Protein AF-0000000087577572 (afdb_homodimer)

Structure (mmCIF, N/CA/C/O backbone):
data_AF-0000000087577572-model_v1
#
loop_
_entity.id
_entity.type
_entity.pdbx_description
1 polymer 'BZIP domain-containing protein'
#
loop_
_atom_site.group_PDB
_atom_site.id
_atom_site.type_symbol
_atom_site.label_atom_id
_atom_site.label_alt_id
_atom_site.label_comp_id
_atom_site.label_asym_id
_atom_site.label_entity_id
_atom_site.label_seq_id
_atom_site.pdbx_PDB_ins_code
_atom_site.Cartn_x
_atom_site.Cartn_y
_atom_site.Cartn_z
_atom_site.occupancy
_atom_site.B_iso_or_equiv
_atom_site.auth_seq_id
_atom_site.auth_comp_id
_atom_site.auth_asym_id
_atom_site.auth_atom_id
_atom_site.pdbx_PDB_model_num
ATOM 1 N N . MET A 1 1 ? 1.476 -49.219 -25.438 1 44.47 1 MET A N 1
ATOM 2 C CA . MET A 1 1 ? 1.571 -48.219 -24.391 1 44.47 1 MET A CA 1
ATOM 3 C C . MET A 1 1 ? 2.928 -47.5 -24.422 1 44.47 1 MET A C 1
ATOM 5 O O . MET A 1 1 ? 3.969 -48.156 -24.344 1 44.47 1 MET A O 1
ATOM 9 N N . ASP A 1 2 ? 2.988 -46.312 -25.156 1 48 2 ASP A N 1
ATOM 10 C CA . ASP A 1 2 ? 4.203 -45.625 -25.578 1 48 2 ASP A CA 1
ATOM 11 C C . ASP A 1 2 ? 4.977 -45.094 -24.391 1 48 2 ASP A C 1
ATOM 13 O O . ASP A 1 2 ? 4.508 -44.188 -23.688 1 48 2 ASP A O 1
ATOM 17 N N . LEU A 1 3 ? 5.879 -45.844 -23.828 1 55.75 3 LEU A N 1
ATOM 18 C CA . LEU A 1 3 ? 6.816 -45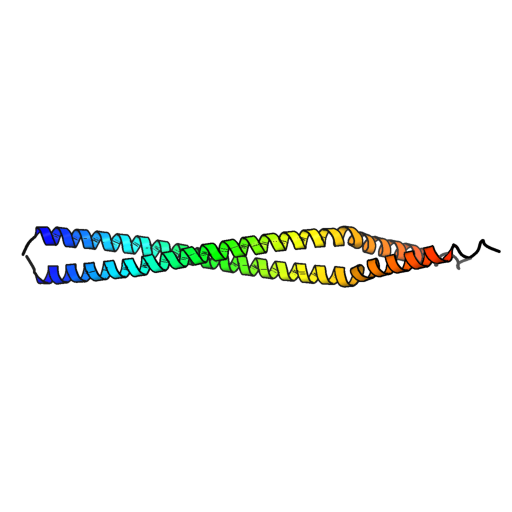.562 -22.75 1 55.75 3 LEU A CA 1
ATOM 19 C C . LEU A 1 3 ? 7.395 -44.156 -22.891 1 55.75 3 LEU A C 1
ATOM 21 O O . LEU A 1 3 ? 7.617 -43.469 -21.875 1 55.75 3 LEU A O 1
ATOM 25 N N . LEU A 1 4 ? 7.66 -43.75 -24.109 1 58.16 4 LEU A N 1
ATOM 26 C CA . LEU A 1 4 ? 8.25 -42.469 -24.359 1 58.16 4 LEU A CA 1
ATOM 27 C C . LEU A 1 4 ? 7.273 -41.344 -24 1 58.16 4 LEU A C 1
ATOM 29 O O . LEU A 1 4 ? 7.68 -40.281 -23.516 1 58.16 4 LEU A O 1
ATOM 33 N N . GLY A 1 5 ? 5.961 -41.688 -24.266 1 57.94 5 GLY A N 1
ATOM 34 C CA . GLY A 1 5 ? 4.93 -40.719 -23.891 1 57.94 5 GLY A CA 1
ATOM 35 C C . GLY A 1 5 ? 4.797 -40.531 -22.391 1 57.94 5 GLY A C 1
ATOM 36 O O . GLY A 1 5 ? 4.59 -39.406 -21.922 1 57.94 5 GLY A O 1
ATOM 37 N N . ASP A 1 6 ? 5.168 -41.594 -21.766 1 61.34 6 ASP A N 1
ATOM 38 C CA . ASP A 1 6 ? 5.047 -41.594 -20.312 1 61.34 6 ASP A CA 1
ATOM 39 C C . ASP A 1 6 ? 6.18 -40.781 -19.656 1 61.34 6 ASP A C 1
ATOM 41 O O . ASP A 1 6 ? 5.953 -40.062 -18.703 1 61.34 6 ASP A O 1
ATOM 45 N N . ILE A 1 7 ? 7.438 -41.062 -20.188 1 64.5 7 ILE A N 1
ATOM 46 C CA . ILE A 1 7 ? 8.602 -40.344 -19.672 1 64.5 7 ILE A CA 1
ATOM 47 C C . ILE A 1 7 ? 8.414 -38.844 -19.875 1 64.5 7 ILE A C 1
ATOM 49 O O . ILE A 1 7 ? 8.711 -38.031 -18.984 1 64.5 7 ILE A O 1
ATOM 53 N N . GLY A 1 8 ? 7.586 -38.625 -21 1 74.56 8 GLY A N 1
ATOM 54 C CA . GLY A 1 8 ? 7.305 -37.25 -21.297 1 74.56 8 GLY A CA 1
ATOM 55 C C . GLY A 1 8 ? 6.309 -36.625 -20.328 1 74.56 8 GLY A C 1
ATOM 56 O O . GLY A 1 8 ? 6.516 -35.5 -19.859 1 74.56 8 GLY A O 1
ATOM 57 N N . ASN A 1 9 ? 5.371 -37.5 -19.938 1 76.69 9 ASN A N 1
ATOM 58 C CA . ASN A 1 9 ? 4.336 -37 -19.047 1 76.69 9 ASN A CA 1
ATOM 59 C C . ASN A 1 9 ? 4.844 -36.844 -17.609 1 76.69 9 ASN A C 1
ATOM 61 O O . ASN A 1 9 ? 4.5 -35.875 -16.922 1 76.69 9 ASN A O 1
ATOM 65 N N . ALA A 1 10 ? 5.637 -37.844 -17.219 1 78.06 10 ALA A N 1
ATOM 66 C CA . ALA A 1 10 ? 6.195 -37.781 -15.875 1 78.06 10 ALA A CA 1
ATOM 67 C C . ALA A 1 10 ? 7.102 -36.562 -15.711 1 78.06 10 ALA A C 1
ATOM 69 O O . ALA A 1 10 ? 7.066 -35.906 -14.68 1 78.06 10 ALA A O 1
ATOM 70 N N . ASP A 1 11 ? 7.91 -36.375 -16.703 1 86.25 11 ASP A N 1
ATOM 71 C CA . ASP A 1 11 ? 8.789 -35.219 -16.688 1 86.25 11 ASP A CA 1
ATOM 72 C C . ASP A 1 11 ? 7.988 -33.906 -16.703 1 86.25 11 ASP A C 1
ATOM 74 O O . ASP A 1 11 ? 8.328 -32.969 -16 1 86.25 11 ASP A O 1
ATOM 78 N N . GLN A 1 12 ? 6.945 -33.906 -17.531 1 90.12 12 GLN A N 1
ATOM 79 C CA . GLN A 1 12 ? 6.09 -32.719 -17.609 1 90.12 12 GLN A CA 1
ATOM 80 C C . GLN A 1 12 ? 5.367 -32.5 -16.281 1 90.12 12 GLN A C 1
ATOM 82 O O . GLN A 1 12 ? 5.207 -31.344 -15.859 1 90.12 12 GLN A O 1
ATOM 87 N N . LEU A 1 13 ? 4.988 -33.531 -15.68 1 91.88 13 LEU A N 1
ATOM 88 C CA . LEU A 1 13 ? 4.324 -33.438 -14.383 1 91.88 13 LEU A CA 1
ATOM 89 C C . LEU A 1 13 ? 5.273 -32.906 -13.328 1 91.88 13 LEU A C 1
ATOM 91 O O . LEU A 1 13 ? 4.898 -32.031 -12.547 1 91.88 13 LEU A O 1
ATOM 95 N N . THR A 1 14 ? 6.504 -33.406 -13.211 1 90.88 14 THR A N 1
ATOM 96 C CA . THR A 1 14 ? 7.516 -32.906 -12.289 1 90.88 14 THR A CA 1
ATOM 97 C C . THR A 1 14 ? 7.766 -31.422 -12.516 1 90.88 14 THR A C 1
ATOM 99 O O . THR A 1 14 ? 7.816 -30.641 -11.562 1 90.88 14 THR A O 1
ATOM 102 N N . SER A 1 15 ? 7.848 -31 -13.742 1 92.44 15 SER A N 1
ATOM 103 C CA . SER A 1 15 ? 8.07 -29.594 -14.094 1 92.44 15 SER A CA 1
ATOM 104 C C . SER A 1 15 ? 6.898 -28.734 -13.648 1 92.44 15 SER A C 1
ATOM 106 O O . SER A 1 15 ? 7.102 -27.656 -13.086 1 92.44 15 SER A O 1
ATOM 108 N N . ALA A 1 16 ? 5.742 -29.156 -13.898 1 93.06 16 ALA A N 1
ATOM 109 C CA . ALA A 1 16 ? 4.543 -28.406 -13.516 1 93.06 16 ALA A CA 1
ATOM 110 C C . ALA A 1 16 ? 4.465 -28.234 -12 1 93.06 16 ALA A C 1
ATOM 112 O O . ALA A 1 16 ? 4.074 -27.172 -11.508 1 93.06 16 ALA A O 1
ATOM 113 N N . ARG A 1 17 ? 4.828 -29.234 -11.281 1 93.62 17 ARG A N 1
ATOM 114 C CA . ARG A 1 17 ? 4.809 -29.188 -9.82 1 93.62 17 ARG A CA 1
ATOM 115 C C . ARG A 1 17 ? 5.855 -28.203 -9.289 1 93.62 17 ARG A C 1
ATOM 117 O O . ARG A 1 17 ? 5.613 -27.5 -8.312 1 93.62 17 ARG A O 1
ATOM 124 N N . GLU A 1 18 ? 6.992 -28.234 -9.883 1 96.06 18 GLU A N 1
ATOM 125 C CA . GLU A 1 18 ? 8.031 -27.281 -9.492 1 96.06 18 GLU A CA 1
ATOM 126 C C . GLU A 1 18 ? 7.594 -25.859 -9.773 1 96.06 18 GLU A C 1
ATOM 128 O O . GLU A 1 18 ? 7.809 -24.969 -8.945 1 96.06 18 GLU A O 1
ATOM 133 N N . GLU A 1 19 ? 6.992 -25.641 -10.898 1 97.31 19 GLU A N 1
ATOM 134 C CA . GLU A 1 19 ? 6.457 -24.312 -11.227 1 97.31 19 GLU A CA 1
ATOM 135 C C . GLU A 1 19 ? 5.398 -23.875 -10.219 1 97.31 19 GLU A C 1
ATOM 137 O O . GLU A 1 19 ? 5.402 -22.734 -9.766 1 97.31 19 GLU A O 1
ATOM 142 N N . ASN A 1 20 ? 4.523 -24.797 -9.883 1 97.38 20 ASN A N 1
ATOM 143 C CA . ASN A 1 20 ? 3.502 -24.516 -8.883 1 97.38 20 ASN A CA 1
ATOM 144 C C . ASN A 1 20 ? 4.125 -24.094 -7.551 1 97.38 20 ASN A C 1
ATOM 146 O O . ASN A 1 20 ? 3.633 -23.188 -6.891 1 97.38 20 ASN A O 1
ATOM 150 N N . LYS A 1 21 ? 5.199 -24.781 -7.18 1 97.81 21 LYS A N 1
ATOM 151 C CA . LYS A 1 21 ? 5.898 -24.438 -5.945 1 97.81 21 LYS A CA 1
ATOM 152 C C . LYS A 1 21 ? 6.438 -23.016 -5.996 1 97.81 21 LYS A C 1
ATOM 154 O O . LYS A 1 21 ? 6.262 -22.25 -5.051 1 97.81 21 LYS A O 1
ATOM 159 N N . VAL A 1 22 ? 7.031 -22.672 -7.105 1 98.38 22 VAL A N 1
ATOM 160 C CA . VAL A 1 22 ? 7.602 -21.344 -7.289 1 98.38 22 VAL A CA 1
ATOM 161 C C . VAL A 1 22 ? 6.496 -20.297 -7.246 1 98.38 22 VAL A C 1
ATOM 163 O O . VAL A 1 22 ? 6.633 -19.266 -6.582 1 98.38 22 VAL A O 1
ATOM 166 N N . LEU A 1 23 ? 5.422 -20.547 -7.902 1 98.38 23 LEU A N 1
ATOM 167 C CA . LEU A 1 23 ? 4.305 -19.609 -7.957 1 98.38 23 LEU A CA 1
ATOM 168 C C . LEU A 1 23 ? 3.654 -19.453 -6.59 1 98.38 23 LEU A C 1
ATOM 170 O O . LEU A 1 23 ? 3.268 -18.344 -6.199 1 98.38 23 LEU A O 1
ATOM 174 N N . THR A 1 24 ? 3.531 -20.531 -5.871 1 98.56 24 THR A N 1
ATOM 175 C CA . THR A 1 24 ? 2.984 -20.484 -4.52 1 98.56 24 THR A CA 1
ATOM 176 C C . THR A 1 24 ? 3.846 -19.594 -3.621 1 98.56 24 THR A C 1
ATOM 178 O O . THR A 1 24 ? 3.324 -18.766 -2.877 1 98.56 24 THR A O 1
ATOM 181 N N . ASP A 1 25 ? 5.105 -19.75 -3.695 1 98.5 25 ASP A N 1
ATOM 182 C CA . ASP A 1 25 ? 6.027 -18.953 -2.896 1 98.5 25 ASP A CA 1
ATOM 183 C C . ASP A 1 25 ? 5.949 -17.484 -3.287 1 98.5 25 ASP A C 1
ATOM 185 O O . ASP A 1 25 ? 5.938 -16.594 -2.422 1 98.5 25 ASP A O 1
ATOM 189 N N . LYS A 1 26 ? 5.891 -17.234 -4.535 1 98.56 26 LYS A N 1
ATOM 190 C CA . LYS A 1 26 ? 5.75 -15.867 -5.031 1 98.56 26 LYS A CA 1
ATOM 191 C C . LYS A 1 26 ? 4.469 -15.219 -4.512 1 98.56 26 LYS A C 1
ATOM 193 O O . LYS A 1 26 ? 4.48 -14.062 -4.086 1 98.56 26 LYS A O 1
ATOM 198 N N . CYS A 1 27 ? 3.457 -16 -4.562 1 98.62 27 CYS A N 1
ATOM 199 C CA . CYS A 1 27 ? 2.172 -15.516 -4.07 1 98.62 27 CYS A CA 1
ATOM 200 C C . CYS A 1 27 ? 2.246 -15.188 -2.582 1 98.62 27 CYS A C 1
ATOM 202 O O . CYS A 1 27 ? 1.685 -14.188 -2.135 1 98.62 27 CYS A O 1
ATOM 204 N N . LYS A 1 28 ? 2.93 -15.977 -1.855 1 98.69 28 LYS A N 1
ATOM 205 C CA . LYS A 1 28 ? 3.102 -15.742 -0.426 1 98.69 28 LYS A CA 1
ATOM 206 C C . LYS A 1 28 ? 3.891 -14.453 -0.175 1 98.69 28 LYS A C 1
ATOM 208 O O . LYS A 1 28 ? 3.516 -13.648 0.675 1 98.69 28 LYS A O 1
ATOM 213 N N . GLU A 1 29 ? 4.879 -14.273 -0.896 1 98.75 29 GLU A N 1
ATOM 214 C CA . GLU A 1 29 ? 5.703 -13.078 -0.786 1 98.75 29 GLU A CA 1
ATOM 215 C C . GLU A 1 29 ? 4.895 -11.82 -1.11 1 98.75 29 GLU A C 1
ATOM 217 O O . GLU A 1 29 ? 4.969 -10.82 -0.39 1 98.75 29 GLU A O 1
ATOM 222 N N . GLN A 1 30 ? 4.18 -11.922 -2.162 1 98.75 30 GLN A N 1
ATOM 223 C CA . GLN A 1 30 ? 3.357 -10.789 -2.586 1 98.75 30 GLN A CA 1
ATOM 224 C C . GLN A 1 30 ? 2.273 -10.484 -1.557 1 98.75 30 GLN A C 1
ATOM 226 O O . GLN A 1 30 ? 1.958 -9.32 -1.307 1 98.75 30 GLN A O 1
ATOM 231 N N . SER A 1 31 ? 1.76 -11.539 -0.98 1 98.75 31 SER A N 1
ATOM 232 C CA . SER A 1 31 ? 0.757 -11.352 0.063 1 98.75 31 SER A CA 1
ATOM 233 C C . SER A 1 31 ? 1.339 -10.609 1.261 1 98.75 31 SER A C 1
ATOM 235 O O . SER A 1 31 ? 0.687 -9.734 1.83 1 98.75 31 SER A O 1
ATOM 237 N N . ILE A 1 32 ? 2.516 -10.914 1.658 1 98.88 32 ILE A N 1
ATOM 238 C CA . ILE A 1 32 ? 3.205 -10.25 2.76 1 98.88 32 ILE A CA 1
ATOM 239 C C . ILE A 1 32 ? 3.443 -8.781 2.412 1 98.88 32 ILE A C 1
ATOM 241 O O . ILE A 1 32 ? 3.166 -7.891 3.221 1 98.88 32 ILE A O 1
ATOM 245 N N . ARG A 1 33 ? 3.854 -8.531 1.221 1 98.88 33 ARG A N 1
ATOM 246 C CA . ARG A 1 33 ? 4.117 -7.176 0.754 1 98.88 33 ARG A CA 1
ATOM 247 C C . ARG A 1 33 ? 2.84 -6.34 0.754 1 98.88 33 ARG A C 1
ATOM 249 O O . ARG A 1 33 ? 2.857 -5.172 1.149 1 98.88 33 ARG A O 1
ATOM 256 N N . ILE A 1 34 ? 1.826 -6.918 0.312 1 98.94 34 ILE A N 1
ATOM 257 C CA . ILE A 1 34 ? 0.531 -6.246 0.305 1 98.94 34 ILE A CA 1
ATOM 258 C C . ILE A 1 34 ? 0.144 -5.859 1.73 1 98.94 34 ILE A C 1
ATOM 260 O O . ILE A 1 34 ? -0.306 -4.734 1.975 1 98.94 34 ILE A O 1
ATOM 264 N N . HIS A 1 35 ? 0.336 -6.781 2.648 1 98.94 35 HIS A N 1
ATOM 265 C CA . HIS A 1 35 ? 0.025 -6.512 4.047 1 98.94 35 HIS A CA 1
ATOM 266 C C . HIS A 1 35 ? 0.867 -5.355 4.582 1 98.94 35 HIS A C 1
ATOM 268 O O . HIS A 1 35 ? 0.345 -4.461 5.25 1 98.94 35 HIS A O 1
ATOM 274 N N . GLU A 1 36 ? 2.125 -5.316 4.316 1 98.88 36 GLU A N 1
ATOM 275 C CA . GLU A 1 36 ? 3.039 -4.258 4.738 1 98.88 36 GLU A CA 1
ATOM 276 C C . GLU A 1 36 ? 2.617 -2.908 4.168 1 98.88 36 GLU A C 1
ATOM 278 O O . GLU A 1 36 ? 2.58 -1.908 4.887 1 98.88 36 GLU A O 1
ATOM 283 N N . LEU A 1 37 ? 2.318 -2.961 2.912 1 98.88 37 LEU A N 1
ATOM 284 C CA . LEU A 1 37 ? 1.918 -1.726 2.246 1 98.88 37 LEU A CA 1
ATOM 285 C C . LEU A 1 37 ? 0.597 -1.209 2.809 1 98.88 37 LEU A C 1
ATOM 287 O O . LEU A 1 37 ? 0.417 0.001 2.969 1 98.88 37 LEU A O 1
ATOM 291 N N . LYS A 1 38 ? -0.324 -2.076 3.131 1 98.88 38 LYS A N 1
ATOM 292 C CA . LYS A 1 38 ? -1.589 -1.673 3.736 1 98.88 38 LYS A CA 1
ATOM 293 C C . LYS A 1 38 ? -1.364 -1.036 5.105 1 98.88 38 LYS A C 1
ATOM 295 O O . LYS A 1 38 ? -2.018 -0.05 5.453 1 98.88 38 LYS A O 1
ATOM 300 N N . MET A 1 39 ? -0.446 -1.551 5.895 1 98.88 39 MET A N 1
ATOM 301 C CA . MET A 1 39 ? -0.108 -0.984 7.199 1 98.88 39 MET A CA 1
ATOM 302 C C . MET A 1 39 ? 0.509 0.402 7.043 1 98.88 39 MET A C 1
ATOM 304 O O . MET A 1 39 ? 0.171 1.323 7.789 1 98.88 39 MET A O 1
ATOM 308 N N . GLN A 1 40 ? 1.339 0.511 6.086 1 98.88 40 GLN A N 1
ATOM 309 C CA . GLN A 1 40 ? 1.964 1.802 5.816 1 98.88 40 GLN A CA 1
ATOM 310 C C . GLN A 1 40 ? 0.925 2.84 5.402 1 98.88 40 GLN A C 1
ATOM 312 O O . GLN A 1 40 ? 0.975 3.988 5.852 1 98.88 40 GLN A O 1
ATOM 317 N N . VAL A 1 41 ? 0.041 2.42 4.586 1 98.88 41 VAL A N 1
ATOM 318 C CA . VAL A 1 41 ? -1.036 3.297 4.141 1 98.88 41 VAL A CA 1
ATOM 319 C C . VAL A 1 41 ? -1.842 3.779 5.344 1 98.88 41 VAL A C 1
ATOM 321 O O . VAL A 1 41 ? -2.129 4.973 5.469 1 98.88 41 VAL A O 1
ATOM 324 N N . GLU A 1 42 ? -2.15 2.895 6.266 1 98.81 42 GLU A N 1
ATOM 325 C CA . GLU A 1 42 ? -2.92 3.256 7.453 1 98.81 42 GLU A CA 1
ATOM 326 C C . GLU A 1 42 ? -2.141 4.215 8.344 1 98.81 42 GLU A C 1
ATOM 328 O O . GLU A 1 42 ? -2.699 5.188 8.859 1 98.81 42 GLU A O 1
ATOM 333 N N . GLU A 1 43 ? -0.907 4.004 8.531 1 98.81 43 GLU A N 1
ATOM 334 C CA . GLU A 1 43 ? -0.045 4.879 9.32 1 98.81 43 GLU A CA 1
ATOM 335 C C . GLU A 1 43 ? 0.016 6.281 8.727 1 98.81 43 GLU A C 1
ATOM 337 O O . GLU A 1 43 ? -0.137 7.273 9.445 1 98.81 43 GLU A O 1
ATOM 342 N N . LEU A 1 44 ? 0.172 6.316 7.445 1 98.81 44 LEU A N 1
ATOM 343 C CA . LEU A 1 44 ? 0.28 7.598 6.758 1 98.81 44 LEU A CA 1
ATOM 344 C C . LEU A 1 44 ? -1.045 8.352 6.801 1 98.81 44 LEU A C 1
ATOM 346 O O . LEU A 1 44 ? -1.063 9.57 6.969 1 98.81 44 LEU A O 1
ATOM 350 N N . LYS A 1 45 ? -2.131 7.668 6.625 1 98.81 45 LYS A N 1
ATOM 351 C CA . LYS A 1 45 ? -3.447 8.289 6.738 1 98.81 45 LYS A CA 1
ATOM 352 C C . LYS A 1 45 ? -3.656 8.891 8.125 1 98.81 45 LYS A C 1
ATOM 354 O O . LYS A 1 45 ? -4.16 10.008 8.258 1 98.81 45 LYS A O 1
ATOM 359 N N . THR A 1 46 ? -3.273 8.148 9.148 1 98.88 46 THR A N 1
ATOM 360 C CA . THR A 1 46 ? -3.398 8.617 10.523 1 98.88 46 THR A CA 1
ATOM 361 C C . THR A 1 46 ? -2.553 9.867 10.75 1 98.88 46 THR A C 1
ATOM 363 O O . THR A 1 46 ? -3.027 10.844 11.32 1 98.88 46 THR A O 1
ATOM 366 N N . LYS A 1 47 ? -1.387 9.875 10.289 1 98.81 47 LYS A N 1
ATOM 367 C CA . LYS A 1 47 ? -0.5 11.031 10.414 1 98.81 47 LYS A CA 1
ATOM 368 C C . LYS A 1 47 ? -1.066 12.242 9.672 1 98.81 47 LYS A C 1
ATOM 370 O O . LYS A 1 47 ? -1.049 13.359 10.195 1 98.81 47 LYS A O 1
ATOM 375 N N . ASN A 1 48 ? -1.526 12 8.469 1 98.69 48 ASN A N 1
ATOM 376 C CA . ASN A 1 48 ? -2.146 13.07 7.691 1 98.69 48 ASN A CA 1
ATOM 377 C C . ASN A 1 48 ? -3.332 13.688 8.43 1 98.69 48 ASN A C 1
ATOM 379 O O . ASN A 1 48 ? -3.471 14.914 8.477 1 98.69 48 ASN A O 1
ATOM 383 N N . LEU A 1 49 ? -4.09 12.867 9.055 1 98.62 49 LEU A N 1
ATOM 384 C CA . LEU A 1 49 ? -5.238 13.344 9.812 1 98.62 49 LEU A CA 1
ATOM 385 C C . LEU A 1 49 ? -4.789 14.188 11 1 98.62 49 LEU A C 1
ATOM 387 O O . LEU A 1 49 ? -5.398 15.219 11.305 1 98.62 49 LEU A O 1
ATOM 391 N N . GLN A 1 50 ? -3.799 13.805 11.688 1 98.56 50 GLN A N 1
ATOM 392 C CA . GLN A 1 50 ? -3.25 14.547 12.82 1 98.56 50 GLN A CA 1
ATOM 393 C C . GLN A 1 50 ? -2.707 15.898 12.383 1 98.56 50 GLN A C 1
ATOM 395 O O . GLN A 1 50 ? -2.982 16.922 13.023 1 98.56 50 GLN A O 1
ATOM 400 N N . LEU A 1 51 ? -2.035 15.914 11.32 1 98.25 51 LEU A N 1
ATOM 401 C CA . LEU A 1 51 ? -1.47 17.141 10.789 1 98.25 51 LEU A CA 1
ATOM 402 C C . LEU A 1 51 ? -2.57 18.094 10.336 1 98.25 51 LEU A C 1
ATOM 404 O O . LEU A 1 51 ? -2.502 19.297 10.594 1 98.25 51 LEU A O 1
ATOM 408 N N . GLU A 1 52 ? -3.523 17.562 9.688 1 97.81 52 GLU A N 1
ATOM 409 C CA . GLU A 1 52 ? -4.66 18.359 9.25 1 97.81 52 GLU A CA 1
ATOM 410 C C . GLU A 1 52 ? -5.402 18.969 10.438 1 97.81 52 GLU A C 1
ATOM 412 O O . GLU A 1 52 ? -5.785 20.141 10.406 1 97.81 52 GLU A O 1
ATOM 417 N N . ALA A 1 53 ? -5.559 18.219 11.508 1 97.69 53 ALA A N 1
ATOM 418 C CA . ALA A 1 53 ? -6.227 18.703 12.711 1 97.69 53 ALA A CA 1
ATOM 419 C C . ALA A 1 53 ? -5.434 19.828 13.359 1 97.69 53 ALA A C 1
ATOM 421 O O . ALA A 1 53 ? -6.008 20.844 13.773 1 97.69 53 ALA A O 1
ATOM 422 N N . GLU A 1 54 ? -4.168 19.688 13.438 1 94.88 54 GLU A N 1
ATOM 423 C CA . GLU A 1 54 ? -3.307 20.719 14 1 94.88 54 GLU A CA 1
ATOM 424 C C . GLU A 1 54 ? -3.322 21.984 13.141 1 94.88 54 GLU A C 1
ATOM 426 O O . GLU A 1 54 ? -3.41 23.094 13.664 1 94.88 54 GLU A O 1
ATOM 431 N N . LEU A 1 55 ? -3.322 21.766 11.891 1 94.38 55 LEU A N 1
ATOM 432 C CA . LEU A 1 55 ? -3.346 22.891 10.953 1 94.38 55 LEU A CA 1
ATOM 433 C C . LEU A 1 55 ? -4.66 23.656 11.055 1 94.38 55 LEU A C 1
ATOM 435 O O . LEU A 1 55 ? -4.676 24.891 10.984 1 94.38 55 LEU A O 1
ATOM 439 N N . GLU A 1 56 ? -5.633 22.906 11.242 1 93.81 56 GLU A N 1
ATOM 440 C CA . GLU A 1 56 ? -6.941 23.531 11.375 1 93.81 56 GLU A CA 1
ATOM 441 C C . GLU A 1 56 ? -7.016 24.391 12.641 1 93.81 56 GLU A C 1
ATOM 443 O O . GLU A 1 56 ? -7.629 25.453 12.633 1 93.81 56 GLU A O 1
ATOM 448 N N . ILE A 1 57 ? -6.414 24.016 13.711 1 92.69 57 ILE A N 1
ATOM 449 C CA . ILE A 1 57 ? -6.328 24.781 14.945 1 92.69 57 ILE A CA 1
ATOM 450 C C . ILE A 1 57 ? -5.598 26.094 14.68 1 92.69 57 ILE A C 1
ATOM 452 O O . ILE A 1 57 ? -6.09 27.172 15.031 1 92.69 57 ILE A O 1
ATOM 456 N N . TYR A 1 58 ? -4.523 26.141 13.898 1 86.94 58 TYR A N 1
ATOM 457 C CA . TYR A 1 58 ? -3.76 27.328 13.578 1 86.94 58 TYR A CA 1
ATOM 458 C C . TYR A 1 58 ? -4.555 28.25 12.656 1 86.94 58 TYR A C 1
ATOM 460 O O . TYR A 1 58 ? -4.578 29.469 12.852 1 86.94 58 TYR A O 1
ATOM 468 N N . ARG A 1 59 ? -5.211 27.625 11.711 1 87.75 59 ARG A N 1
ATOM 469 C CA . ARG A 1 59 ? -6 28.406 10.766 1 87.75 59 ARG A CA 1
ATOM 470 C C . ARG A 1 59 ? -7.164 29.094 11.469 1 87.75 59 ARG A C 1
ATOM 472 O O . ARG A 1 59 ? -7.5 30.234 11.148 1 87.75 59 ARG A O 1
ATOM 479 N N . SER A 1 60 ? -7.723 28.469 12.453 1 88 60 SER A N 1
ATOM 480 C CA . SER A 1 60 ? -8.844 29.016 13.211 1 88 60 SER A CA 1
ATOM 481 C C . SER A 1 60 ? -8.383 30.125 14.156 1 88 60 SER A C 1
ATOM 483 O O . SER A 1 60 ? -9.062 31.125 14.328 1 88 6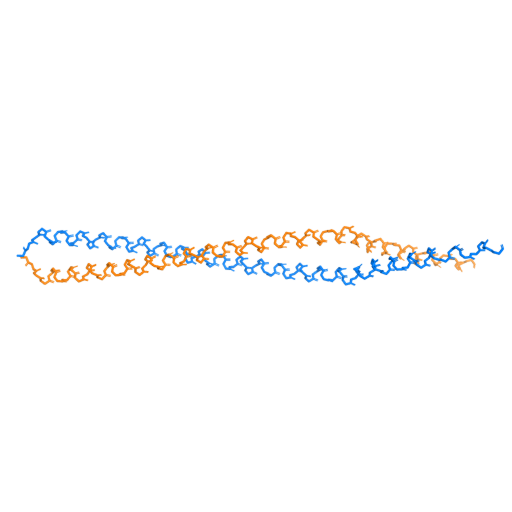0 SER A O 1
ATOM 485 N N . GLU A 1 61 ? -7.188 30.078 14.68 1 85.19 61 GLU A N 1
ATOM 486 C CA . GLU A 1 61 ? -6.652 31.016 15.664 1 85.19 61 GLU A CA 1
ATOM 487 C C . GLU A 1 61 ? -6.012 32.219 14.992 1 85.19 61 GLU A C 1
ATOM 489 O O . GLU A 1 61 ? -6.102 33.344 15.492 1 85.19 61 GLU A O 1
ATOM 494 N N . PHE A 1 62 ? -5.531 31.984 13.883 1 78.5 62 PHE A N 1
ATOM 495 C CA . PHE A 1 62 ? -4.695 33.031 13.312 1 78.5 62 PHE A CA 1
ATOM 496 C C . PHE A 1 62 ? -5.195 33.438 11.93 1 78.5 62 PHE A C 1
ATOM 498 O O . PHE A 1 62 ? -4.793 34.469 11.398 1 78.5 62 PHE A O 1
ATOM 505 N N . GLY A 1 63 ? -5.727 32.5 11.375 1 71.12 63 GLY A N 1
ATOM 506 C CA . GLY A 1 63 ? -6.238 32.781 10.039 1 71.12 63 GLY A CA 1
ATOM 507 C C . GLY A 1 63 ? -7.293 33.875 10.031 1 71.12 63 GLY A C 1
ATOM 508 O O . GLY A 1 63 ? -7.434 34.594 9.047 1 71.12 63 GLY A O 1
ATOM 509 N N . GLY A 1 64 ? -8.125 33.969 11.039 1 63.25 64 GLY A N 1
ATOM 510 C CA . GLY A 1 64 ? -9.031 35.094 11.203 1 63.25 64 GLY A CA 1
ATOM 511 C C . GLY A 1 64 ? -8.32 36.406 11.555 1 63.25 64 GLY A C 1
ATOM 512 O O . GLY A 1 64 ? -8.82 37.469 11.273 1 63.25 64 GLY A O 1
ATOM 513 N N . ALA A 1 65 ? -7.246 36.281 12.258 1 57.12 65 ALA A N 1
ATOM 514 C CA . ALA A 1 65 ? -6.523 37.469 12.734 1 57.12 65 ALA A CA 1
ATOM 515 C C . ALA A 1 65 ? -5.895 38.25 11.578 1 57.12 65 ALA A C 1
ATOM 517 O O . ALA A 1 65 ? -5.828 39.469 11.602 1 57.12 65 ALA A O 1
ATOM 518 N N . THR A 1 66 ? -5.371 37.5 10.656 1 56.03 66 THR A N 1
ATOM 519 C CA . THR A 1 66 ? -4.832 38.25 9.516 1 56.03 66 THR A CA 1
ATOM 520 C C . THR A 1 66 ? -5.941 38.969 8.766 1 56.03 66 THR A C 1
ATOM 522 O O . THR A 1 66 ? -5.73 40.062 8.266 1 56.03 66 THR A O 1
ATOM 525 N N . SER A 1 67 ? -7.016 38.344 8.75 1 59.56 67 SER A N 1
ATOM 526 C CA . SER A 1 67 ? -8.102 39.062 8.094 1 59.56 67 SER A CA 1
ATOM 527 C C . SER A 1 67 ? -8.562 40.25 8.938 1 59.56 67 SER A C 1
ATOM 529 O O . SER A 1 67 ? -8.906 41.281 8.398 1 59.56 67 SER A O 1
ATOM 531 N N . ASN A 1 68 ? -8.469 40.125 10.18 1 54.16 68 ASN A N 1
ATOM 532 C CA . ASN A 1 68 ? -8.891 41.219 11.047 1 54.16 68 ASN A CA 1
ATOM 533 C C . ASN A 1 68 ? -7.832 42.312 11.141 1 54.16 68 ASN A C 1
ATOM 535 O O . ASN A 1 68 ? -8.164 43.5 11.25 1 54.16 68 ASN A O 1
ATOM 539 N N . GLN A 1 69 ? -6.641 42 11.094 1 51.56 69 GLN A N 1
ATOM 540 C CA . GLN A 1 69 ? -5.605 43.031 11.094 1 51.56 69 GLN A CA 1
ATOM 541 C C . GLN A 1 69 ? -5.605 43.812 9.781 1 51.56 69 GLN A C 1
ATOM 543 O O . GLN A 1 69 ? -5.422 45.031 9.781 1 51.56 69 GLN A O 1
ATOM 548 N N . GLU A 1 70 ? -5.809 43.125 8.766 1 58.88 70 GLU A N 1
ATOM 549 C CA . GLU A 1 70 ? -5.938 43.844 7.496 1 58.88 70 GLU A CA 1
ATOM 550 C C . GLU A 1 70 ? -7.176 44.75 7.488 1 58.88 70 GLU A C 1
ATOM 552 O O . GLU A 1 70 ? -7.141 45.844 6.961 1 58.88 70 GLU A O 1
ATOM 557 N N . SER A 1 71 ? -8.133 44.25 8.133 1 60.25 71 SER A N 1
ATOM 558 C CA . SER A 1 71 ? -9.344 45.062 8.195 1 60.25 71 SER A CA 1
ATOM 559 C C . SER A 1 71 ? -9.18 46.219 9.188 1 60.25 71 SER A C 1
ATOM 561 O O . SER A 1 71 ? -9.688 47.312 8.961 1 60.25 71 SER A O 1
ATOM 563 N N . LYS A 1 72 ? -8.445 46.031 10.203 1 60.5 72 LYS A N 1
ATOM 564 C CA . LYS A 1 72 ? -8.203 47.125 11.141 1 60.5 72 LYS A CA 1
ATOM 565 C C . LYS A 1 72 ? -7.203 48.125 10.562 1 60.5 72 LYS A C 1
ATOM 567 O O . LYS A 1 72 ? -7.336 49.344 10.773 1 60.5 72 LYS A O 1
ATOM 572 N N . GLU A 1 73 ? -6.273 47.75 9.906 1 63.03 73 GLU A N 1
ATOM 573 C CA . GLU A 1 73 ? -5.305 48.625 9.273 1 63.03 73 GLU A CA 1
ATOM 574 C C . GLU A 1 73 ? -5.934 49.406 8.109 1 63.03 73 GLU A C 1
ATOM 576 O O . GLU A 1 73 ? -5.613 50.562 7.887 1 63.03 73 GLU A O 1
ATOM 581 N N . ALA A 1 74 ? -6.844 48.875 7.523 1 65 74 ALA A N 1
ATOM 582 C CA . ALA A 1 74 ? -7.59 49.531 6.469 1 65 74 ALA A CA 1
ATOM 583 C C . ALA A 1 74 ? -8.516 50.594 7.043 1 65 74 ALA A C 1
ATOM 585 O O . ALA A 1 74 ? -8.711 51.656 6.441 1 65 74 ALA A O 1
ATOM 586 N N . LEU A 1 75 ? -8.969 50.406 8.258 1 64.62 75 LEU A N 1
ATOM 587 C CA . LEU A 1 75 ? -9.828 51.406 8.922 1 64.62 75 LEU A CA 1
ATOM 588 C C . LEU A 1 75 ? -9.008 52.531 9.508 1 64.62 75 LEU A C 1
ATOM 590 O O . LEU A 1 75 ? -9.477 53.656 9.586 1 64.62 75 LEU A O 1
ATOM 594 N N . LEU A 1 76 ? -7.82 52.281 9.875 1 62.22 76 LEU A N 1
ATOM 595 C CA . LEU A 1 76 ? -6.949 53.312 10.406 1 62.22 76 LEU A CA 1
ATOM 596 C C . LEU A 1 76 ? -6.391 54.188 9.281 1 62.22 76 LEU A C 1
ATOM 598 O O . LEU A 1 76 ? -6.145 55.375 9.469 1 62.22 76 LEU A O 1
ATOM 602 N N . ASP A 1 77 ? -6.188 53.656 8.258 1 63 77 ASP A N 1
ATOM 603 C CA . ASP A 1 77 ? -5.672 54.406 7.117 1 63 77 ASP A CA 1
ATOM 604 C C . ASP A 1 77 ? -6.746 55.312 6.527 1 63 77 ASP A C 1
ATOM 606 O O . ASP A 1 77 ? -6.449 56.406 6.062 1 63 77 ASP A O 1
ATOM 610 N N . ASP A 1 78 ? -7.926 54.969 6.734 1 61.22 78 ASP A N 1
ATOM 611 C CA . ASP A 1 78 ? -8.992 55.781 6.176 1 61.22 78 ASP A CA 1
ATOM 612 C C . ASP A 1 78 ? -9.336 56.938 7.109 1 61.22 78 ASP A C 1
ATOM 614 O O . ASP A 1 78 ? -10.023 57.875 6.707 1 61.22 78 ASP A O 1
ATOM 618 N N . GLY A 1 79 ? -8.844 56.938 8.32 1 56.75 79 GLY A N 1
ATOM 619 C CA . GLY A 1 79 ? -9.25 57.938 9.297 1 56.75 79 GLY A CA 1
ATOM 620 C C . GLY A 1 79 ? -8.375 59.156 9.273 1 56.75 79 GLY A C 1
ATOM 621 O O . GLY A 1 79 ? -8.742 60.188 9.836 1 56.75 79 GLY A O 1
ATOM 622 N N . ASP A 1 80 ? -7.168 59.062 8.805 1 53.41 80 ASP A N 1
ATOM 623 C CA . ASP A 1 80 ? -6.301 60.219 8.93 1 53.41 80 ASP A CA 1
ATOM 624 C C . ASP A 1 80 ? -6.523 61.188 7.777 1 53.41 80 ASP A C 1
ATOM 626 O O . ASP A 1 80 ? -5.992 62.312 7.781 1 53.41 80 ASP A O 1
ATOM 630 N N . ASP A 1 81 ? -7.164 60.875 6.793 1 53.78 81 ASP A N 1
ATOM 631 C CA . ASP A 1 81 ? -7.191 61.812 5.688 1 53.78 81 ASP A CA 1
ATOM 632 C C . ASP A 1 81 ? -8.281 62.875 5.895 1 53.78 81 ASP A C 1
ATOM 634 O O . ASP A 1 81 ? -8.398 63.812 5.117 1 53.78 81 ASP A O 1
ATOM 638 N N . GLU A 1 82 ? -9.156 62.719 6.754 1 49.62 82 GLU A N 1
ATOM 639 C CA . GLU A 1 82 ? -10.219 63.719 6.707 1 49.62 82 GLU A CA 1
ATOM 640 C C . GLU A 1 82 ? -9.922 64.875 7.629 1 49.62 82 GLU A C 1
ATOM 642 O O . GLU A 1 82 ? -10.68 65.875 7.68 1 49.62 82 GLU A O 1
ATOM 647 N N . ALA A 1 83 ? -8.875 65 8.344 1 56.34 83 ALA A N 1
ATOM 648 C CA . ALA A 1 83 ? -8.836 66.125 9.266 1 56.34 83 ALA A CA 1
ATOM 649 C C . ALA A 1 83 ? -8.219 67.375 8.609 1 56.34 83 ALA A C 1
ATOM 651 O O . ALA A 1 83 ? -8.266 68.5 9.156 1 56.34 83 ALA A O 1
ATOM 652 N N . ASN A 1 84 ? -7.547 67.25 7.535 1 49.09 84 ASN A N 1
ATOM 653 C CA . ASN A 1 84 ? -6.805 68.438 7.16 1 49.09 84 ASN A CA 1
ATOM 654 C C . ASN A 1 84 ? -7.629 69.375 6.258 1 49.09 84 ASN A C 1
ATOM 656 O O . ASN A 1 84 ? -7.109 70.312 5.719 1 49.09 84 ASN A O 1
ATOM 660 N N . ASP A 1 85 ? -8.797 68.938 5.938 1 51.38 85 ASP A N 1
ATOM 661 C CA . ASP A 1 85 ? -9.352 69.875 4.98 1 51.38 85 ASP A CA 1
ATOM 662 C C . ASP A 1 85 ? -10.078 71 5.691 1 51.38 85 ASP A C 1
ATOM 664 O O . ASP A 1 85 ? -10.75 71.812 5.055 1 51.38 85 ASP A O 1
ATOM 668 N N . PHE A 1 86 ? -10.055 71.125 6.957 1 38.62 86 PHE A N 1
ATOM 669 C CA . PHE A 1 86 ? -10.609 72.438 7.332 1 38.62 86 PHE A CA 1
ATOM 670 C C . PHE A 1 86 ? -9.57 73.562 7.18 1 38.62 86 PHE A C 1
ATOM 672 O O . PHE A 1 86 ? -8.375 73.312 7.395 1 38.62 86 PHE A O 1
ATOM 679 N N . MET B 1 1 ? 3.529 -51.875 -19.484 1 44.41 1 MET B N 1
ATOM 680 C CA . MET B 1 1 ? 3.334 -50.406 -19.422 1 44.41 1 MET B CA 1
ATOM 681 C C . MET B 1 1 ? 1.944 -50.062 -18.891 1 44.41 1 MET B C 1
ATOM 683 O O . MET B 1 1 ? 0.938 -50.5 -19.453 1 44.41 1 MET B O 1
ATOM 687 N N . ASP B 1 2 ? 1.863 -49.812 -17.5 1 48.94 2 ASP B N 1
ATOM 688 C CA . ASP B 1 2 ? 0.636 -49.75 -16.719 1 48.94 2 ASP B CA 1
ATOM 689 C C . ASP B 1 2 ? -0.215 -48.562 -17.125 1 48.94 2 ASP B C 1
ATOM 691 O O . ASP B 1 2 ? 0.181 -47.406 -16.922 1 48.94 2 ASP B O 1
ATOM 695 N N . LEU B 1 3 ? -1.112 -48.719 -18.062 1 56.31 3 LEU B N 1
ATOM 696 C CA . LEU B 1 3 ? -2.105 -47.781 -18.594 1 56.31 3 LEU B CA 1
ATOM 697 C C . LEU B 1 3 ? -2.748 -46.969 -17.469 1 56.31 3 LEU B C 1
ATOM 699 O O . LEU B 1 3 ? -3.039 -45.781 -17.641 1 56.31 3 LEU B O 1
ATOM 703 N N . LEU B 1 4 ? -2.979 -47.656 -16.344 1 59.34 4 LEU B N 1
ATOM 704 C CA . LEU B 1 4 ? -3.629 -47 -15.219 1 59.34 4 LEU B CA 1
ATOM 705 C C . LEU B 1 4 ? -2.723 -45.938 -14.609 1 59.34 4 LEU B C 1
ATOM 707 O O . LEU B 1 4 ? -3.197 -44.906 -14.164 1 59.34 4 LEU B O 1
ATOM 711 N N . GLY B 1 5 ? -1.391 -46.281 -14.656 1 59 5 GLY B N 1
ATOM 712 C CA . GLY B 1 5 ? -0.425 -45.281 -14.188 1 59 5 GLY B CA 1
ATOM 713 C C . GLY B 1 5 ? -0.353 -44.062 -15.062 1 59 5 GLY B C 1
ATOM 714 O O . GLY B 1 5 ? -0.221 -42.938 -14.555 1 59 5 GLY B O 1
ATOM 715 N N . ASP B 1 6 ? -0.675 -44.344 -16.281 1 61.69 6 ASP B N 1
ATOM 716 C CA . ASP B 1 6 ? -0.604 -43.25 -17.266 1 61.69 6 ASP B CA 1
ATOM 717 C C . ASP B 1 6 ? -1.795 -42.312 -17.125 1 61.69 6 ASP B C 1
ATOM 719 O O . ASP B 1 6 ? -1.641 -41.094 -17.219 1 61.69 6 ASP B O 1
ATOM 723 N N . ILE B 1 7 ? -3.023 -42.969 -16.984 1 65 7 ILE B N 1
ATOM 724 C CA . ILE B 1 7 ? -4.238 -42.156 -16.828 1 65 7 ILE B CA 1
ATOM 725 C C . ILE B 1 7 ? -4.133 -41.281 -15.578 1 65 7 ILE B C 1
ATOM 727 O O . ILE B 1 7 ? -4.504 -40.125 -15.602 1 65 7 ILE B O 1
ATOM 731 N N . GLY B 1 8 ? -3.293 -41.938 -14.648 1 74.31 8 GLY B N 1
ATOM 732 C CA . GLY B 1 8 ? -3.082 -41.188 -13.414 1 74.31 8 GLY B CA 1
ATOM 733 C C . GLY B 1 8 ? -2.156 -40 -13.586 1 74.31 8 GLY B C 1
ATOM 734 O O . GLY B 1 8 ? -2.438 -38.906 -13.078 1 74.31 8 GLY B O 1
ATOM 735 N N . ASN B 1 9 ? -1.176 -40.25 -14.492 1 76.25 9 ASN B N 1
ATOM 736 C CA . ASN B 1 9 ? -0.199 -39.188 -14.703 1 76.25 9 ASN B CA 1
ATOM 737 C C . ASN B 1 9 ? -0.768 -38.062 -15.57 1 76.25 9 ASN B C 1
ATOM 739 O O . ASN B 1 9 ? -0.495 -36.875 -15.32 1 76.25 9 ASN B O 1
ATOM 743 N N . ALA B 1 10 ? -1.513 -38.5 -16.578 1 78 10 ALA B N 1
ATOM 744 C CA . ALA B 1 10 ? -2.121 -37.5 -17.453 1 78 10 ALA B CA 1
ATOM 745 C C . ALA B 1 10 ? -3.1 -36.625 -16.672 1 78 10 ALA B C 1
ATOM 747 O O . ALA B 1 10 ? -3.135 -35.406 -16.859 1 78 10 ALA B O 1
ATOM 748 N N . ASP B 1 11 ? -3.881 -37.281 -15.859 1 86.25 11 ASP B N 1
ATOM 749 C CA . ASP B 1 11 ? -4.828 -36.531 -15.023 1 86.25 11 ASP B CA 1
ATOM 750 C C . ASP B 1 11 ? -4.102 -35.625 -14.039 1 86.25 11 ASP B C 1
ATOM 752 O O . ASP B 1 11 ? -4.523 -34.5 -13.812 1 86.25 11 ASP B O 1
ATOM 756 N N . GLN B 1 12 ? -3.014 -36.156 -13.492 1 90.25 12 GLN B N 1
ATOM 757 C CA . GLN B 1 12 ? -2.227 -35.375 -12.555 1 90.25 12 GLN B CA 1
ATOM 758 C C . GLN B 1 12 ? -1.566 -34.188 -13.258 1 90.25 12 GLN B C 1
ATOM 760 O O . GLN B 1 12 ? -1.483 -33.094 -12.695 1 90.25 12 GLN B O 1
ATOM 765 N N . LEU B 1 13 ? -1.153 -34.438 -14.438 1 91.88 13 LEU B N 1
ATOM 766 C CA . LEU B 1 13 ? -0.547 -33.375 -15.227 1 91.88 13 LEU B CA 1
ATOM 767 C C . LEU B 1 13 ? -1.568 -32.281 -15.547 1 91.88 13 LEU B C 1
ATOM 769 O O . LEU B 1 13 ? -1.27 -31.078 -15.43 1 91.88 13 LEU B O 1
ATOM 773 N N . THR B 1 14 ? -2.781 -32.625 -16.016 1 91 14 THR B N 1
ATOM 774 C CA . THR B 1 14 ? -3.859 -31.688 -16.281 1 91 14 THR B CA 1
ATOM 775 C C . THR B 1 14 ? -4.176 -30.859 -15.023 1 91 14 THR B C 1
ATOM 777 O O . THR B 1 14 ? -4.305 -29.641 -15.094 1 91 14 THR B O 1
ATOM 780 N N . SER B 1 15 ? -4.227 -31.484 -13.891 1 92.88 15 SER B N 1
ATOM 781 C CA . SER B 1 15 ? -4.496 -30.812 -12.625 1 92.88 15 SER B CA 1
ATOM 782 C C . SER B 1 15 ? -3.389 -29.828 -12.273 1 92.88 15 SER B C 1
ATOM 784 O O . SER B 1 15 ? -3.662 -28.703 -11.836 1 92.88 15 SER B O 1
ATOM 786 N N . ALA B 1 16 ? -2.209 -30.219 -12.422 1 93.75 16 ALA B N 1
ATOM 787 C CA . ALA B 1 16 ? -1.064 -29.359 -12.125 1 93.75 16 ALA B CA 1
ATOM 788 C C . ALA B 1 16 ? -1.056 -28.125 -13.023 1 93.75 16 ALA B C 1
ATOM 790 O O . ALA B 1 16 ? -0.719 -27.031 -12.57 1 93.75 16 ALA B O 1
ATOM 791 N N . ARG B 1 17 ? -1.414 -28.266 -14.242 1 93.56 17 ARG B N 1
ATOM 792 C CA . ARG B 1 17 ? -1.47 -27.156 -15.195 1 93.56 17 ARG B CA 1
ATOM 793 C C . ARG B 1 17 ? -2.586 -26.188 -14.828 1 93.56 17 ARG B C 1
ATOM 795 O O . ARG B 1 17 ? -2.428 -24.969 -14.977 1 93.56 17 ARG B O 1
ATOM 802 N N . GLU B 1 18 ? -3.684 -26.719 -14.445 1 96.06 18 GLU B N 1
ATOM 803 C CA . GLU B 1 18 ? -4.777 -25.859 -13.992 1 96.06 18 GLU B CA 1
ATOM 804 C C . GLU B 1 18 ? -4.383 -25.062 -12.75 1 96.06 18 GLU B C 1
ATOM 806 O O . GLU B 1 18 ? -4.672 -23.875 -12.656 1 96.06 18 GLU B O 1
ATOM 811 N N . GLU B 1 19 ? -3.73 -25.703 -11.836 1 97.38 19 GLU B N 1
ATOM 812 C CA . GLU B 1 19 ? -3.223 -25.031 -10.641 1 97.38 19 GLU B CA 1
ATOM 813 C C . GLU B 1 19 ? -2.24 -23.922 -11.016 1 97.38 19 GLU B C 1
ATOM 815 O O . GLU B 1 19 ? -2.299 -22.812 -10.469 1 97.38 19 GLU B O 1
ATOM 820 N N . ASN B 1 20 ? -1.374 -24.234 -11.922 1 97.25 20 ASN B N 1
ATOM 821 C CA . ASN B 1 20 ? -0.43 -23.25 -12.43 1 97.25 20 ASN B CA 1
ATOM 822 C C . ASN B 1 20 ? -1.149 -22.016 -12.969 1 97.25 20 ASN B C 1
ATOM 824 O O . ASN B 1 20 ? -0.735 -20.875 -12.711 1 97.25 20 ASN B O 1
ATOM 828 N N . LYS B 1 21 ? -2.209 -22.25 -13.734 1 97.69 21 LYS B N 1
ATOM 829 C CA . LYS B 1 21 ? -2.988 -21.156 -14.297 1 97.69 21 LYS B CA 1
ATOM 830 C C . LYS B 1 21 ? -3.592 -20.281 -13.195 1 97.69 21 LYS B C 1
ATOM 832 O O . LYS B 1 21 ? -3.502 -19.062 -13.242 1 97.69 21 LYS B O 1
ATOM 837 N N . VAL B 1 22 ? -4.16 -20.922 -12.195 1 98.38 22 VAL B N 1
ATOM 838 C CA . VAL B 1 22 ? -4.793 -20.219 -11.078 1 98.38 22 VAL B CA 1
ATOM 839 C C . VAL B 1 22 ? -3.748 -19.406 -10.32 1 98.38 22 VAL B C 1
ATOM 841 O O .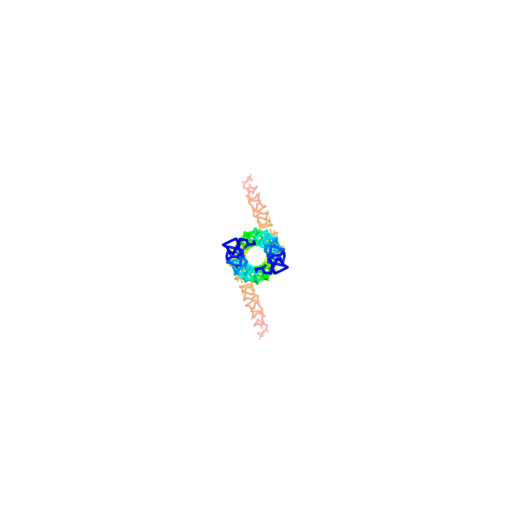 VAL B 1 22 ? -3.977 -18.25 -9.992 1 98.38 22 VAL B O 1
ATOM 844 N N . LEU B 1 23 ? -2.637 -19.984 -10.062 1 98.38 23 LEU B N 1
ATOM 845 C CA . LEU B 1 23 ? -1.573 -19.328 -9.312 1 98.38 23 LEU B CA 1
ATOM 846 C C . LEU B 1 23 ? -0.992 -18.156 -10.109 1 98.38 23 LEU B C 1
ATOM 848 O O . LEU B 1 23 ? -0.693 -17.109 -9.539 1 98.38 23 LEU B O 1
ATOM 852 N N . THR B 1 24 ? -0.817 -18.328 -11.383 1 98.44 24 THR B N 1
ATOM 853 C CA . THR B 1 24 ? -0.331 -17.25 -12.242 1 98.44 24 THR B CA 1
ATOM 854 C C . THR B 1 24 ? -1.282 -16.062 -12.211 1 98.44 24 THR B C 1
ATOM 856 O O . THR B 1 24 ? -0.846 -14.914 -12.078 1 98.44 24 THR B O 1
ATOM 859 N N . ASP B 1 25 ? -2.535 -16.312 -12.305 1 98.56 25 ASP B N 1
ATOM 860 C CA . ASP B 1 25 ? -3.541 -15.258 -12.266 1 98.56 25 ASP B CA 1
ATOM 861 C C . ASP B 1 25 ? -3.543 -14.547 -10.906 1 98.56 25 ASP B C 1
ATOM 863 O O . ASP B 1 25 ? -3.621 -13.32 -10.844 1 98.56 25 ASP B O 1
ATOM 867 N N . LYS B 1 26 ? -3.451 -15.305 -9.883 1 98.56 26 LYS B N 1
ATOM 868 C CA . LYS B 1 26 ? -3.387 -14.75 -8.539 1 98.56 26 LYS B CA 1
ATOM 869 C C . LYS B 1 26 ? -2.174 -13.836 -8.375 1 98.56 26 LYS B C 1
ATOM 871 O O . LYS B 1 26 ? -2.281 -12.75 -7.809 1 98.56 26 LYS B O 1
ATOM 876 N N . CYS B 1 27 ? -1.102 -14.32 -8.891 1 98.56 27 CYS B N 1
ATOM 877 C CA . CYS B 1 27 ? 0.128 -13.539 -8.828 1 98.56 27 CYS B CA 1
ATOM 878 C C . CYS B 1 27 ? -0.025 -12.227 -9.594 1 98.56 27 CYS B C 1
ATOM 880 O O . CYS B 1 27 ? 0.449 -11.18 -9.141 1 98.56 27 CYS B O 1
ATOM 882 N N . LYS B 1 28 ? -0.664 -12.258 -10.695 1 98.62 28 LYS B N 1
ATOM 883 C CA . LYS B 1 28 ? -0.904 -11.055 -11.484 1 98.62 28 LYS B CA 1
ATOM 884 C C . LYS B 1 28 ? -1.789 -10.07 -10.727 1 98.62 28 LYS B C 1
ATOM 886 O O . LYS B 1 28 ? -1.498 -8.867 -10.688 1 98.62 28 LYS B O 1
ATOM 891 N N . GLU B 1 29 ? -2.787 -10.547 -10.133 1 98.75 29 GLU B N 1
ATOM 892 C CA . GLU B 1 29 ? -3.697 -9.719 -9.344 1 98.75 29 GLU B CA 1
ATOM 893 C C . GLU B 1 29 ? -2.971 -9.062 -8.172 1 98.75 29 GLU B C 1
ATOM 895 O O . GLU B 1 29 ? -3.133 -7.863 -7.934 1 98.75 29 GLU B O 1
ATOM 900 N N . GLN B 1 30 ? -2.209 -9.852 -7.527 1 98.75 30 GLN B N 1
ATOM 901 C CA . GLN B 1 30 ? -1.461 -9.344 -6.383 1 98.75 30 GLN B CA 1
ATOM 902 C C . GLN B 1 30 ? -0.43 -8.305 -6.812 1 98.75 30 GLN B C 1
ATOM 904 O O . GLN B 1 30 ? -0.206 -7.316 -6.109 1 98.75 30 GLN B O 1
ATOM 909 N N . SER B 1 31 ? 0.141 -8.539 -7.965 1 98.75 31 SER B N 1
ATOM 910 C CA . SER B 1 31 ? 1.09 -7.566 -8.5 1 98.75 31 SER B CA 1
ATOM 911 C C . SER B 1 31 ? 0.416 -6.227 -8.781 1 98.75 31 SER B C 1
ATOM 913 O O . SER B 1 31 ? 0.985 -5.168 -8.5 1 98.75 31 SER B O 1
ATOM 915 N N . ILE B 1 32 ? -0.747 -6.211 -9.297 1 98.88 32 ILE B N 1
ATOM 916 C CA . ILE B 1 32 ? -1.518 -5.004 -9.57 1 98.88 32 ILE B CA 1
ATOM 917 C C . ILE B 1 32 ? -1.85 -4.297 -8.258 1 98.88 32 ILE B C 1
ATOM 919 O O . ILE B 1 32 ? -1.666 -3.084 -8.141 1 98.88 32 ILE B O 1
ATOM 923 N N . ARG B 1 33 ? -2.23 -5.051 -7.277 1 98.88 33 ARG B N 1
ATOM 924 C CA . ARG B 1 33 ? -2.574 -4.504 -5.969 1 98.88 33 ARG B CA 1
ATOM 925 C C . ARG B 1 33 ? -1.363 -3.854 -5.312 1 98.88 33 ARG B C 1
ATOM 927 O O . ARG B 1 33 ? -1.477 -2.781 -4.715 1 98.88 33 ARG B O 1
ATOM 934 N N . ILE B 1 34 ? -0.292 -4.484 -5.41 1 98.94 34 ILE B N 1
ATOM 935 C CA . ILE B 1 34 ? 0.951 -3.941 -4.871 1 98.94 34 ILE B CA 1
ATOM 936 C C . ILE B 1 34 ? 1.255 -2.598 -5.531 1 98.94 34 ILE B C 1
ATOM 938 O O . ILE B 1 34 ? 1.614 -1.633 -4.852 1 98.94 34 ILE B O 1
ATOM 942 N N . HIS B 1 35 ? 1.121 -2.564 -6.852 1 98.94 35 HIS B N 1
ATOM 943 C CA . HIS B 1 35 ? 1.362 -1.324 -7.578 1 98.94 35 HIS B CA 1
ATOM 944 C C . HIS B 1 35 ? 0.421 -0.219 -7.113 1 98.94 35 HIS B C 1
ATOM 946 O O . HIS B 1 35 ? 0.853 0.911 -6.875 1 98.94 35 HIS B O 1
ATOM 952 N N . GLU B 1 36 ? -0.842 -0.487 -6.938 1 98.88 36 GLU B N 1
ATOM 953 C CA . GLU B 1 36 ? -1.845 0.465 -6.469 1 98.88 36 GLU B CA 1
ATOM 954 C C . GLU B 1 36 ? -1.511 0.978 -5.07 1 98.88 36 GLU B C 1
ATOM 956 O O . GLU B 1 36 ? -1.581 2.182 -4.812 1 98.88 36 GLU B O 1
ATOM 961 N N . LEU B 1 37 ? -1.157 0.05 -4.25 1 98.88 37 LEU B N 1
ATOM 962 C CA . LEU B 1 37 ? -0.831 0.416 -2.875 1 98.88 37 LEU B CA 1
ATOM 963 C C . LEU B 1 37 ? 0.429 1.273 -2.826 1 98.88 37 LEU B C 1
ATOM 965 O O . LEU B 1 37 ? 0.514 2.215 -2.033 1 98.88 37 LEU B O 1
ATOM 969 N N . LYS B 1 38 ? 1.394 1 -3.648 1 98.88 38 LYS B N 1
ATOM 970 C CA . LYS B 1 38 ? 2.605 1.813 -3.715 1 98.88 38 LYS B CA 1
ATOM 971 C C . LYS B 1 38 ? 2.287 3.234 -4.172 1 98.88 38 LYS B C 1
ATOM 973 O O . LYS B 1 38 ? 2.852 4.199 -3.65 1 98.88 38 LYS B O 1
ATOM 978 N N . MET B 1 39 ? 1.396 3.391 -5.117 1 98.88 39 MET B N 1
ATOM 979 C CA . MET B 1 39 ? 0.975 4.711 -5.582 1 98.88 39 MET B CA 1
ATOM 980 C C . MET B 1 39 ? 0.26 5.477 -4.477 1 98.88 39 MET B C 1
ATOM 982 O O . MET B 1 39 ? 0.503 6.668 -4.285 1 98.88 39 MET B O 1
ATOM 986 N N . GLN B 1 40 ? -0.548 4.785 -3.789 1 98.88 40 GLN B N 1
ATOM 987 C CA . GLN B 1 40 ? -1.262 5.402 -2.676 1 98.88 40 GLN B CA 1
ATOM 988 C C . GLN B 1 40 ? -0.293 5.867 -1.593 1 98.88 40 GLN B C 1
ATOM 990 O O . GLN B 1 40 ? -0.439 6.969 -1.053 1 98.88 40 GLN B O 1
ATOM 995 N N . VAL B 1 41 ? 0.653 5.059 -1.303 1 98.88 41 VAL B N 1
ATOM 996 C CA . VAL B 1 41 ? 1.672 5.391 -0.314 1 98.88 41 VAL B CA 1
ATOM 997 C C . VAL B 1 41 ? 2.406 6.66 -0.739 1 98.88 41 VAL B C 1
ATOM 999 O O . VAL B 1 41 ? 2.605 7.57 0.07 1 98.88 41 VAL B O 1
ATOM 1002 N N . GLU B 1 42 ? 2.752 6.777 -1.998 1 98.81 42 GLU B N 1
ATOM 1003 C CA . GLU B 1 42 ? 3.459 7.953 -2.5 1 98.81 42 GLU B CA 1
ATOM 1004 C C . GLU B 1 42 ? 2.584 9.203 -2.418 1 98.81 42 GLU B C 1
ATOM 1006 O O . GLU B 1 42 ? 3.055 10.273 -2.027 1 98.81 42 GLU B O 1
ATOM 1011 N N . GLU B 1 43 ? 1.359 9.094 -2.754 1 98.81 43 GLU B N 1
ATOM 1012 C CA . GLU B 1 43 ? 0.413 10.195 -2.66 1 98.81 43 GLU B CA 1
ATOM 1013 C C . GLU B 1 43 ? 0.274 10.688 -1.221 1 98.81 43 GLU B C 1
ATOM 1015 O O . GLU B 1 43 ? 0.328 11.891 -0.958 1 98.81 43 GLU B O 1
ATOM 1020 N N . LEU B 1 44 ? 0.17 9.75 -0.341 1 98.81 44 LEU B N 1
ATOM 1021 C CA . LEU B 1 44 ? -0.005 10.086 1.069 1 98.81 44 LEU B CA 1
ATOM 1022 C C . LEU B 1 44 ? 1.262 10.711 1.64 1 98.81 44 LEU B C 1
ATOM 1024 O O . LEU B 1 44 ? 1.189 11.641 2.451 1 98.81 44 LEU B O 1
ATOM 1028 N N . LYS B 1 45 ? 2.4 10.227 1.278 1 98.81 45 LYS B N 1
ATOM 1029 C CA . LYS B 1 45 ? 3.666 10.812 1.701 1 98.81 45 LYS B CA 1
ATOM 1030 C C . LYS B 1 45 ? 3.787 12.258 1.222 1 98.81 45 LYS B C 1
ATOM 1032 O O . LYS B 1 45 ? 4.223 13.133 1.973 1 98.81 45 LYS B O 1
ATOM 1037 N N . THR B 1 46 ? 3.426 12.461 -0.025 1 98.88 46 THR B N 1
ATOM 1038 C CA . THR B 1 46 ? 3.465 13.805 -0.594 1 98.88 46 THR B CA 1
ATOM 1039 C C . THR B 1 46 ? 2.535 14.742 0.17 1 98.88 46 THR B C 1
ATOM 1041 O O . THR B 1 46 ? 2.926 15.859 0.531 1 98.88 46 THR B O 1
ATOM 1044 N N . LYS B 1 47 ? 1.377 14.336 0.451 1 98.81 47 LYS B N 1
ATOM 1045 C CA . LYS B 1 47 ? 0.423 15.133 1.218 1 98.81 47 LYS B CA 1
ATOM 1046 C C . LYS B 1 47 ? 0.949 15.414 2.623 1 98.81 47 LYS B C 1
ATOM 1048 O O . LYS B 1 47 ? 0.838 16.531 3.117 1 98.81 47 LYS B O 1
ATOM 1053 N N . ASN B 1 48 ? 1.479 14.383 3.252 1 98.56 48 ASN B N 1
ATOM 1054 C CA . ASN B 1 48 ? 2.082 14.539 4.57 1 98.56 48 ASN B CA 1
ATOM 1055 C C . ASN B 1 48 ? 3.176 15.602 4.57 1 98.56 48 ASN B C 1
ATOM 1057 O O . ASN B 1 48 ? 3.221 16.453 5.461 1 98.56 48 ASN B O 1
ATOM 1061 N N . LEU B 1 49 ? 3.963 15.625 3.572 1 98.62 49 LEU B N 1
ATOM 1062 C CA . LEU B 1 49 ? 5.039 16.594 3.441 1 98.62 49 LEU B CA 1
ATOM 1063 C C . LEU B 1 49 ? 4.477 18.016 3.27 1 98.62 49 LEU B C 1
ATOM 1065 O O . LEU B 1 49 ? 4.992 18.969 3.854 1 98.62 49 LEU B O 1
ATOM 1069 N N . GLN B 1 50 ? 3.488 18.172 2.484 1 98.5 50 GLN B N 1
ATOM 1070 C CA . GLN B 1 50 ? 2.84 19.453 2.264 1 98.5 50 GLN B CA 1
ATOM 1071 C C . GLN B 1 50 ? 2.223 20 3.555 1 98.5 50 GLN B C 1
ATOM 1073 O O . GLN B 1 50 ? 2.398 21.172 3.893 1 98.5 50 GLN B O 1
ATOM 1078 N N . LEU B 1 51 ? 1.585 19.156 4.281 1 98.31 51 LEU B N 1
ATOM 1079 C CA . LEU B 1 51 ? 0.959 19.531 5.547 1 98.31 51 LEU B CA 1
ATOM 1080 C C . LEU B 1 51 ? 2.012 19.922 6.582 1 98.31 51 LEU B C 1
ATOM 1082 O O . LEU B 1 51 ? 1.849 20.906 7.301 1 98.31 51 LEU B O 1
ATOM 1086 N N . GLU B 1 52 ? 3.043 19.156 6.633 1 97.88 52 GLU B N 1
ATOM 1087 C CA . GLU B 1 52 ? 4.137 19.453 7.551 1 97.88 52 GLU B CA 1
ATOM 1088 C C . GLU B 1 52 ? 4.785 20.797 7.23 1 97.88 52 GLU B C 1
ATOM 1090 O O . GLU B 1 52 ? 5.086 21.578 8.133 1 97.88 52 GLU B O 1
ATOM 1095 N N . ALA B 1 53 ? 4.941 21.078 5.969 1 97.56 53 ALA B N 1
ATOM 1096 C CA . ALA B 1 53 ? 5.527 22.344 5.535 1 97.56 53 ALA B CA 1
ATOM 1097 C C . ALA B 1 53 ? 4.633 23.531 5.918 1 97.56 53 ALA B C 1
ATOM 1099 O O . ALA B 1 53 ? 5.117 24.547 6.41 1 97.56 53 ALA B O 1
ATOM 1100 N N . GLU B 1 54 ? 3.383 23.406 5.723 1 94.88 54 GLU B N 1
ATOM 1101 C CA . GLU B 1 54 ? 2.434 24.453 6.09 1 94.88 54 GLU B CA 1
ATOM 1102 C C . GLU B 1 54 ? 2.396 24.656 7.602 1 94.88 54 GLU B C 1
ATOM 1104 O O . GLU B 1 54 ? 2.389 25.797 8.078 1 94.88 54 GLU B O 1
ATOM 1109 N N . LEU B 1 55 ? 2.453 23.594 8.289 1 94.25 55 L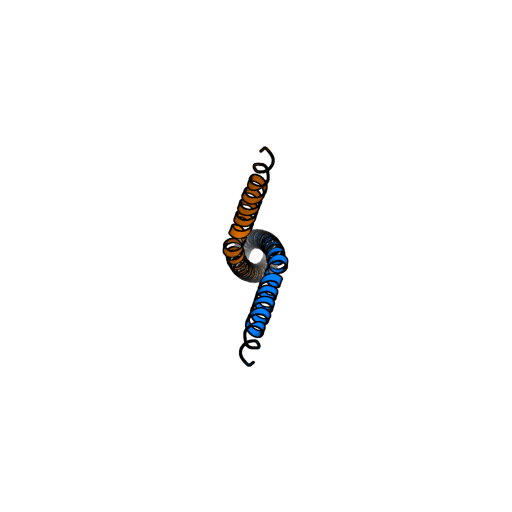EU B N 1
ATOM 1110 C CA . LEU B 1 55 ? 2.438 23.656 9.742 1 94.25 55 LEU B CA 1
ATOM 1111 C C . LEU B 1 55 ? 3.695 24.328 10.273 1 94.25 55 LEU B C 1
ATOM 1113 O O . LEU B 1 55 ? 3.631 25.109 11.227 1 94.25 55 LEU B O 1
ATOM 1117 N N . GLU B 1 56 ? 4.711 24.031 9.617 1 93.75 56 GLU B N 1
ATOM 1118 C CA . GLU B 1 56 ? 5.969 24.641 10.023 1 93.75 56 GLU B CA 1
ATOM 1119 C C . GLU B 1 56 ? 5.941 26.156 9.805 1 93.75 56 GLU B C 1
ATOM 1121 O O . GLU B 1 56 ? 6.473 26.922 10.609 1 93.75 56 GLU B O 1
ATOM 1126 N N . ILE B 1 57 ? 5.336 26.656 8.781 1 92.5 57 ILE B N 1
ATOM 1127 C CA . ILE B 1 57 ? 5.16 28.078 8.508 1 92.5 57 ILE B CA 1
ATOM 1128 C C . ILE B 1 57 ? 4.352 28.719 9.633 1 92.5 57 ILE B C 1
ATOM 1130 O O . ILE B 1 57 ? 4.762 29.734 10.203 1 92.5 57 ILE B O 1
ATOM 1134 N N . TYR B 1 58 ? 3.285 28.109 10.156 1 87.12 58 TYR B N 1
ATOM 1135 C CA . TYR B 1 58 ? 2.451 28.625 11.234 1 87.12 58 TYR B CA 1
ATOM 1136 C C . TYR B 1 58 ? 3.207 28.625 12.555 1 87.12 58 TYR B C 1
ATOM 1138 O O . TYR B 1 58 ? 3.135 29.594 13.32 1 87.12 58 TYR B O 1
ATOM 1146 N N . ARG B 1 59 ? 3.947 27.547 12.742 1 87.62 59 ARG B N 1
ATOM 1147 C CA . ARG B 1 59 ? 4.711 27.453 13.977 1 87.62 59 ARG B CA 1
ATOM 1148 C C . ARG B 1 59 ? 5.801 28.516 14.047 1 87.62 59 ARG B C 1
ATOM 1150 O O . ARG B 1 59 ? 6.062 29.078 15.109 1 87.62 59 ARG B O 1
ATOM 1157 N N . SER B 1 60 ? 6.375 28.844 12.93 1 87.88 60 SER B N 1
ATOM 1158 C CA . SER B 1 60 ? 7.43 29.844 12.867 1 87.88 60 SER B CA 1
ATOM 1159 C C . SER B 1 60 ? 6.863 31.25 13.016 1 87.88 60 SER B C 1
ATOM 1161 O O . SER B 1 60 ? 7.473 32.125 13.664 1 87.88 60 SER B O 1
ATOM 1163 N N . GLU B 1 61 ? 5.672 31.531 12.594 1 85.44 61 GLU B N 1
ATOM 1164 C CA . GLU B 1 61 ? 5.039 32.844 12.594 1 85.44 61 GLU B CA 1
ATOM 1165 C C . GLU B 1 61 ? 4.336 33.125 13.922 1 85.44 61 GLU B C 1
ATOM 1167 O O . GLU B 1 61 ? 4.328 34.25 14.398 1 85.44 61 GLU B O 1
ATOM 1172 N N . PHE B 1 62 ? 3.887 32.094 14.477 1 78.75 62 PHE B N 1
ATOM 1173 C CA . PHE B 1 62 ? 2.994 32.344 15.609 1 78.75 62 PHE B CA 1
ATOM 1174 C C . PHE B 1 62 ? 3.496 31.625 16.859 1 78.75 62 PHE B C 1
ATOM 1176 O O . PHE B 1 62 ? 3.012 31.875 17.969 1 78.75 62 PHE B O 1
ATOM 1183 N N . GLY B 1 63 ? 4.141 30.625 16.547 1 71.31 63 GLY B N 1
ATOM 1184 C CA . GLY B 1 63 ? 4.668 29.875 17.688 1 71.31 63 GLY B CA 1
ATOM 1185 C C . GLY B 1 63 ? 5.594 30.703 18.562 1 71.31 63 GLY B C 1
ATOM 1186 O O . GLY B 1 63 ? 5.699 30.453 19.766 1 71.31 63 GLY B O 1
ATOM 1187 N N . GLY B 1 64 ? 6.352 31.609 18 1 63.12 64 GLY B N 1
ATOM 1188 C CA . GLY B 1 64 ? 7.113 32.562 18.781 1 63.12 64 GLY B CA 1
ATOM 1189 C C . GLY B 1 64 ? 6.246 33.594 19.469 1 63.12 64 GLY B C 1
ATOM 1190 O O . GLY B 1 64 ? 6.645 34.188 20.484 1 63.12 64 GLY B O 1
ATOM 1191 N N . ALA B 1 65 ? 5.18 33.938 18.875 1 56.94 65 ALA B N 1
ATOM 1192 C CA . ALA B 1 65 ? 4.309 35 19.391 1 56.94 65 ALA B CA 1
ATOM 1193 C C . ALA B 1 65 ? 3.658 34.562 20.703 1 56.94 65 ALA B C 1
ATOM 1195 O O . ALA B 1 65 ? 3.445 35.375 21.594 1 56.94 65 ALA B O 1
ATOM 1196 N N . THR B 1 66 ? 3.273 33.312 20.75 1 55.81 66 THR B N 1
ATOM 1197 C CA . THR B 1 66 ? 2.723 32.875 22.031 1 55.81 66 THR B CA 1
ATOM 1198 C C . THR B 1 66 ? 3.789 32.938 23.125 1 55.81 66 THR B C 1
ATOM 1200 O O . THR B 1 66 ? 3.494 33.25 24.281 1 55.81 66 THR B O 1
ATOM 1203 N N . SER B 1 67 ? 4.918 32.594 22.703 1 59.53 67 SER B N 1
ATOM 1204 C CA . SER B 1 67 ? 5.965 32.688 23.703 1 59.53 67 SER B CA 1
ATOM 1205 C C . SER B 1 67 ? 6.262 34.156 24.062 1 59.53 67 SER B C 1
ATOM 1207 O O . SER B 1 67 ? 6.535 34.469 25.219 1 59.53 67 SER B O 1
ATOM 1209 N N . ASN B 1 68 ? 6.121 35 23.141 1 53.91 68 ASN B N 1
ATOM 1210 C CA . ASN B 1 68 ? 6.395 36.406 23.391 1 53.91 68 ASN B CA 1
ATOM 1211 C C . ASN B 1 68 ? 5.234 37.062 24.109 1 53.91 68 ASN B C 1
ATOM 1213 O O . ASN B 1 68 ? 5.441 37.969 24.938 1 53.91 68 ASN B O 1
ATOM 1217 N N . GLN B 1 69 ? 4.086 36.719 23.875 1 51.34 69 GLN B N 1
ATOM 1218 C CA . GLN B 1 69 ? 2.963 37.312 24.609 1 51.34 69 GLN B CA 1
ATOM 1219 C C . GLN B 1 69 ? 2.961 36.844 26.062 1 51.34 69 GLN B C 1
ATOM 1221 O O . GLN B 1 69 ? 2.666 37.625 26.969 1 51.34 69 GLN B O 1
ATOM 1226 N N . GLU B 1 70 ? 3.27 35.656 26.25 1 58.81 70 GLU B N 1
ATOM 1227 C CA . GLU B 1 70 ? 3.396 35.188 27.625 1 58.81 70 GLU B CA 1
ATOM 1228 C C . GLU B 1 70 ? 4.547 35.875 28.344 1 58.81 70 GLU B C 1
ATOM 1230 O O . GLU B 1 70 ? 4.438 36.219 29.516 1 58.81 70 GLU B O 1
ATOM 1235 N N . SER B 1 71 ? 5.523 36.156 27.578 1 60.16 71 SER B N 1
ATOM 1236 C CA . SER B 1 71 ? 6.648 36.844 28.188 1 60.16 71 SER B CA 1
ATOM 1237 C C . SER B 1 71 ? 6.336 38.344 28.375 1 60.16 71 SER B C 1
ATOM 1239 O O . SER B 1 71 ? 6.754 38.938 29.359 1 60.16 71 SER B O 1
ATOM 1241 N N . LYS B 1 72 ? 5.574 38.906 27.531 1 60.41 72 LYS B N 1
ATOM 1242 C CA . LYS B 1 72 ? 5.18 40.312 27.719 1 60.41 72 LYS B CA 1
ATOM 1243 C C . LYS B 1 72 ? 4.125 40.438 28.797 1 60.41 72 LYS B C 1
ATOM 1245 O O . LYS B 1 72 ? 4.137 41.406 29.578 1 60.41 72 LYS B O 1
ATOM 1250 N N . GLU B 1 73 ? 3.273 39.594 28.922 1 62.72 73 GLU B N 1
ATOM 1251 C CA . GLU B 1 73 ? 2.258 39.625 29.969 1 62.72 73 GLU B CA 1
ATOM 1252 C C . GLU B 1 73 ? 2.867 39.312 31.344 1 62.72 73 GLU B C 1
ATOM 1254 O O . GLU B 1 73 ? 2.451 39.875 32.344 1 62.72 73 GLU B O 1
ATOM 1259 N N . ALA B 1 74 ? 3.857 38.625 31.359 1 65.19 74 ALA B N 1
ATOM 1260 C CA . ALA B 1 74 ? 4.59 38.344 32.594 1 65.19 74 ALA B CA 1
ATOM 1261 C C . ALA B 1 74 ? 5.383 39.562 33.031 1 65.19 74 ALA B C 1
ATOM 1263 O O . ALA B 1 74 ? 5.504 39.844 34.25 1 65.19 74 ALA B O 1
ATOM 1264 N N . LEU B 1 75 ? 5.793 40.406 32.125 1 64.06 75 LEU B N 1
ATOM 1265 C CA . LEU B 1 75 ? 6.527 41.625 32.438 1 64.06 75 LEU B CA 1
ATOM 1266 C C . LEU B 1 75 ? 5.574 42.719 32.875 1 64.06 75 LEU B C 1
ATOM 1268 O O . LEU B 1 75 ? 5.938 43.594 33.656 1 64.06 75 LEU B O 1
ATOM 1272 N N . LEU B 1 76 ? 4.387 42.719 32.375 1 61.56 76 LEU B N 1
ATOM 1273 C CA . LEU B 1 76 ? 3.398 43.719 32.75 1 61.56 76 LEU B CA 1
ATOM 1274 C C . LEU B 1 76 ? 2.812 43.406 34.125 1 61.56 76 LEU B C 1
ATOM 1276 O O . LEU B 1 76 ? 2.455 44.312 34.875 1 61.56 76 LEU B O 1
ATOM 1280 N N . ASP B 1 77 ? 2.748 42.281 34.406 1 62.97 77 ASP B N 1
ATOM 1281 C CA . ASP B 1 77 ? 2.215 41.875 35.719 1 62.97 77 ASP B CA 1
ATOM 1282 C C . ASP B 1 77 ? 3.2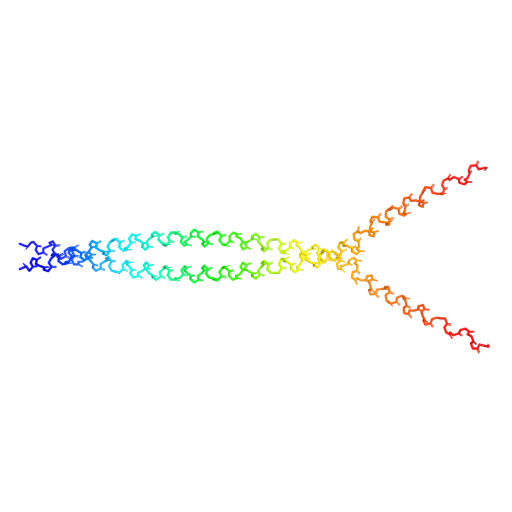21 42.156 36.812 1 62.97 77 ASP B C 1
ATOM 1284 O O . ASP B 1 77 ? 2.838 42.531 37.938 1 62.97 77 ASP B O 1
ATOM 1288 N N . ASP B 1 78 ? 4.43 42.219 36.469 1 60.84 78 ASP B N 1
ATOM 1289 C CA . ASP B 1 78 ? 5.438 42.438 37.5 1 60.84 78 ASP B CA 1
ATOM 1290 C C . ASP B 1 78 ? 5.629 43.938 37.75 1 60.84 78 ASP B C 1
ATOM 1292 O O . ASP B 1 78 ? 6.254 44.344 38.719 1 60.84 78 ASP B O 1
ATOM 1296 N N . GLY B 1 79 ? 5.102 44.781 36.875 1 56.22 79 GLY B N 1
ATOM 1297 C CA . GLY B 1 79 ? 5.371 46.219 36.969 1 56.22 79 GLY B CA 1
ATOM 1298 C C . GLY B 1 79 ? 4.398 46.938 37.875 1 56.22 79 GLY B C 1
ATOM 1299 O O . GLY B 1 79 ? 4.637 48.094 38.25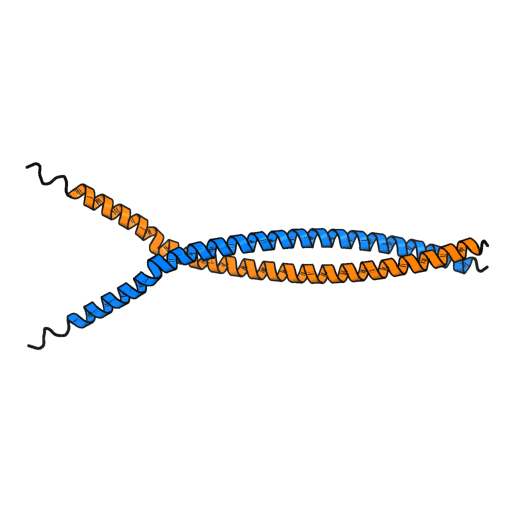 1 56.22 79 GLY B O 1
ATOM 1300 N N . ASP B 1 80 ? 3.221 46.375 38.094 1 52.34 80 ASP B N 1
ATOM 1301 C CA . ASP B 1 80 ? 2.244 47.188 38.812 1 52.34 80 ASP B CA 1
ATOM 1302 C C . ASP B 1 80 ? 2.438 47.031 40.344 1 52.34 80 ASP B C 1
ATOM 1304 O O . ASP B 1 80 ? 1.793 47.75 41.125 1 52.34 80 ASP B O 1
ATOM 1308 N N . ASP B 1 81 ? 3.17 46.156 40.781 1 54.12 81 ASP B N 1
ATOM 1309 C CA . ASP B 1 81 ? 3.154 46.031 42.25 1 54.12 81 ASP B CA 1
ATOM 1310 C C . ASP B 1 81 ? 4.129 47 42.906 1 54.12 81 ASP B C 1
ATOM 1312 O O . ASP B 1 81 ? 4.18 47.094 44.125 1 54.12 81 ASP B O 1
ATOM 1316 N N . GLU B 1 82 ? 4.961 47.625 42.219 1 49.69 82 GLU B N 1
ATOM 1317 C CA . GLU B 1 82 ? 5.934 48.375 43 1 49.69 82 GLU B CA 1
ATOM 1318 C C . GLU B 1 82 ? 5.453 49.812 43.219 1 49.69 82 GLU B C 1
ATOM 1320 O O . GLU B 1 82 ? 6.105 50.594 43.938 1 49.69 82 GLU B O 1
ATOM 1325 N N . ALA B 1 83 ? 4.352 50.28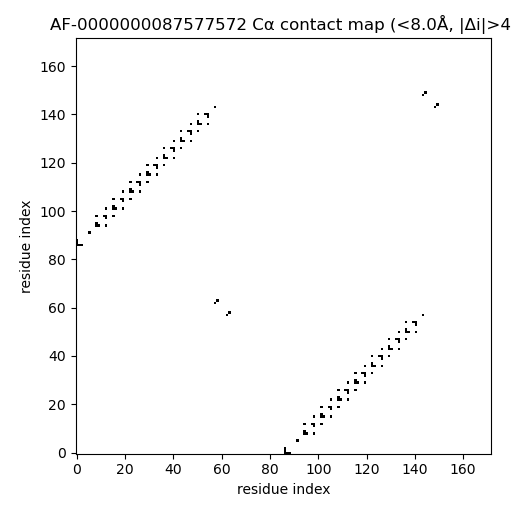1 42.75 1 56.34 83 ALA B N 1
ATOM 1326 C CA . ALA B 1 83 ? 4.168 51.719 42.938 1 56.34 83 ALA B CA 1
ATOM 1327 C C . ALA B 1 83 ? 3.451 52.031 44.25 1 56.34 83 ALA B C 1
ATOM 1329 O O . ALA B 1 83 ? 3.373 53.219 44.656 1 56.34 83 ALA B O 1
ATOM 1330 N N . ASN B 1 84 ? 2.84 51.094 44.844 1 49.44 84 ASN B N 1
ATOM 1331 C CA . ASN B 1 84 ? 1.98 51.594 45.906 1 49.44 84 ASN B CA 1
ATOM 1332 C C . ASN B 1 84 ? 2.725 51.688 47.25 1 49.44 84 ASN B C 1
ATOM 1334 O O . ASN B 1 84 ? 2.117 51.938 48.281 1 49.44 84 ASN B O 1
ATOM 1338 N N . ASP B 1 85 ? 3.945 51.25 47.25 1 51.06 85 ASP B N 1
ATOM 1339 C CA . ASP B 1 85 ? 4.41 51.281 48.625 1 51.06 85 ASP B CA 1
ATOM 1340 C C . ASP B 1 85 ? 5.004 52.625 49 1 51.06 85 ASP B C 1
ATOM 1342 O O . ASP B 1 85 ? 5.605 52.781 50.062 1 51.06 85 ASP B O 1
ATOM 1346 N N . PHE B 1 86 ? 4.906 53.656 48.219 1 38.69 86 PHE B N 1
ATOM 1347 C CA . PHE B 1 86 ? 5.312 54.844 48.938 1 38.69 86 PHE B CA 1
ATOM 13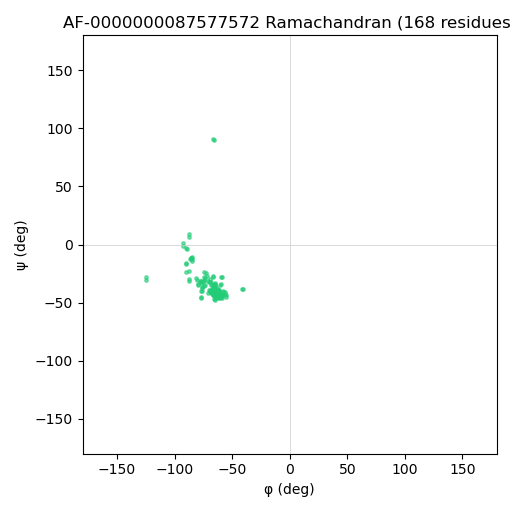48 C C . PHE B 1 86 ? 4.184 55.375 49.844 1 38.69 86 PHE B C 1
ATOM 1350 O O . PHE B 1 86 ? 3.006 55.219 49.5 1 38.69 86 PHE B O 1
#

Solvent-accessible surface area (backbone atoms only — not comparable to full-atom values): 9226 Å² total; per-residue (Å²): 118,65,60,68,58,46,57,48,42,54,51,49,31,54,51,36,50,52,50,38,51,53,40,51,50,50,40,52,53,47,50,52,51,42,52,52,44,52,52,50,42,52,53,42,52,53,50,39,51,53,46,51,53,55,41,47,54,51,45,65,68,43,53,54,45,55,54,46,48,54,51,49,52,52,54,56,62,63,60,66,69,68,68,70,77,115,120,65,61,70,58,45,55,49,43,54,51,48,32,54,51,35,51,51,50,37,52,53,39,52,51,50,40,52,53,47,52,53,49,42,52,53,44,53,52,50,41,51,52,43,52,52,50,40,50,52,47,51,52,52,44,49,53,50,45,66,68,44,51,55,46,56,55,46,49,54,52,49,51,54,52,56,63,65,59,67,69,68,69,71,77,114

Organism: Thalassiosira oceanica (NCBI:txid159749)

Secondary structure (DSSP, 8-state):
--HHHHHHHHHHHHHHHHHHHHHHHHHHHHHHHHHHHHHHHHHHHHHHHHHHHHHHHHHHHHHHHHHHHHHHHHHHHTTSTTGGG-/--HHHHHHHHHHHHHHHHHHHHHHHHHHHHHHHHHHHHHHHHHHHHHHHHHHHHHHHHHHHHHHHHHHHHHHHHHHHTTSTTGGG-

Radius of gyration: 36.56 Å; Cα contacts (8 Å, |Δi|>4): 79; chains: 2; bounding box: 19×123×74 Å

Sequence (172 aa):
MDLLGDIGNADQLTSAREENKVLTDKCKEQSIRIHELKMQVEELKTKNLQLEAELEIYRSEFGGATSNQESKEALLDDGDDEANDFMDLLGDIGNADQLTSAREENKVLTDKCKEQSIRIHELKMQVEELKTKNLQLEAELEIYRSEFGGATSNQESKEALLDDGDDEANDF

Foldseek 3Di:
DPPVVVVVVVVVVVVVVVVVVVVVVVVVVVVVVVVVVVVVVVVVVVVVVVVVVVVVVCCVVPVVVVVVVVVVVVVVVVPPPPPPPD/DPVVVVVVVVVVVVVVVVVVVVVVVVVVVVVVVVVVVVVVVVVVVVVVVVVVVVVVVCCVVCVVVVVVVVVVVVVVVVPPPPPPPD

pLDDT: mean 81.24, std 19.21, range [38.62, 98.94]